Protein AF-A0A969ATI1-F1 (afdb_monomer_lite)

pLDDT: mean 88.5, std 10.7, range [36.66, 95.62]

Radius of gyration: 15.67 Å; chains: 1; bounding box: 35×27×47 Å

Sequence (78 aa):
MSDDSKAMAKALRFKFYNELEESFRRICDEVASSEMKEGDIARLAQLVVRSRHACLKLLVPSEEMDEYYEQYPEVDES

Secondary structure (DSSP, 8-state):
--HHHHHHHHHHHHHHHHHHHHHHHHHHHHHHTS---HHHHHHHHHHHHHHHHHHHTTTS-GGGHHHHHHHS------

Foldseek 3Di:
DDPVVVVVLLVVLLVVLVVVVVVLVVVLVCLVPDPDDPVVSVVVNVVSVVVNVVVNCVRDPPVCVVVSCVVPPDDPPD

Structure (mmCIF, N/CA/C/O backbone):
data_AF-A0A969ATI1-F1
#
_entry.id   AF-A0A969ATI1-F1
#
loop_
_atom_site.group_PDB
_atom_site.id
_atom_site.type_symbol
_atom_site.label_atom_id
_atom_site.label_alt_id
_atom_site.label_comp_id
_atom_site.label_asym_id
_atom_site.label_entity_id
_atom_site.label_seq_id
_atom_site.pdbx_PDB_ins_code
_atom_site.Cartn_x
_atom_site.Cartn_y
_atom_site.Cartn_z
_atom_site.occupancy
_atom_site.B_iso_or_equiv
_atom_site.auth_seq_id
_atom_site.auth_comp_id
_atom_site.auth_asym_id
_atom_site.auth_atom_id
_atom_site.pdbx_PDB_model_num
ATOM 1 N N . MET A 1 1 ? 15.156 8.835 -25.411 1.00 58.25 1 MET A N 1
ATOM 2 C CA . MET A 1 1 ? 15.558 8.606 -24.004 1.00 58.25 1 MET A CA 1
ATOM 3 C C . MET A 1 1 ? 16.295 7.281 -23.973 1.00 58.25 1 MET A C 1
ATOM 5 O O . MET A 1 1 ? 15.748 6.355 -24.560 1.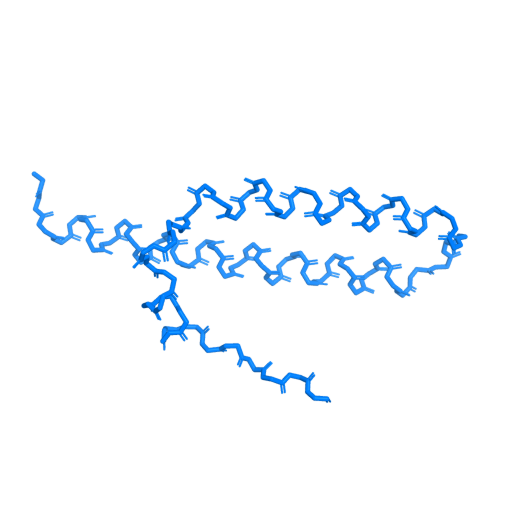00 58.25 1 MET A O 1
ATOM 9 N N . SER A 1 2 ? 17.517 7.207 -23.423 1.00 73.06 2 SER A N 1
ATOM 10 C CA . SER A 1 2 ? 18.284 5.946 -23.435 1.00 73.06 2 SER A CA 1
ATOM 11 C C . SER A 1 2 ? 17.564 4.877 -22.611 1.00 73.06 2 SER A C 1
ATOM 13 O O . SER A 1 2 ? 16.835 5.210 -21.669 1.00 73.06 2 SER A O 1
ATOM 15 N N . ASP A 1 3 ? 17.738 3.611 -22.980 1.00 78.88 3 ASP A N 1
ATOM 16 C CA . ASP A 1 3 ? 17.075 2.491 -22.306 1.00 78.88 3 ASP A CA 1
ATOM 17 C C . ASP A 1 3 ? 17.471 2.391 -20.821 1.00 78.88 3 ASP A C 1
ATOM 19 O O . ASP A 1 3 ? 16.621 2.095 -19.980 1.00 78.88 3 ASP A O 1
ATOM 23 N N . ASP A 1 4 ? 18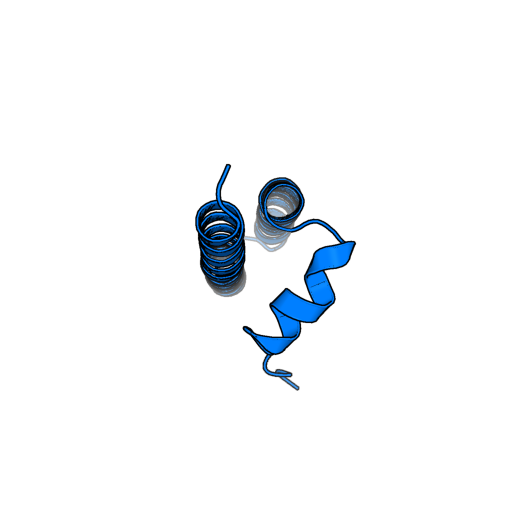.684 2.826 -20.463 1.00 84.38 4 ASP A N 1
ATOM 24 C CA . ASP A 1 4 ? 19.151 2.913 -19.070 1.00 84.38 4 ASP A CA 1
ATOM 25 C C . ASP A 1 4 ? 18.305 3.865 -18.214 1.00 84.38 4 ASP A C 1
ATOM 27 O O . ASP A 1 4 ? 18.036 3.602 -17.042 1.00 84.38 4 ASP A O 1
ATOM 31 N N . SER A 1 5 ? 17.834 4.975 -18.796 1.00 88.38 5 SER A N 1
ATOM 32 C CA . SER A 1 5 ? 17.006 5.946 -18.067 1.00 88.38 5 SER A CA 1
ATOM 33 C C . SER A 1 5 ? 15.627 5.372 -17.731 1.00 88.38 5 SER A C 1
ATOM 35 O O . SER A 1 5 ? 15.068 5.677 -16.678 1.00 88.38 5 SER A O 1
ATOM 37 N N . LYS A 1 6 ? 15.073 4.530 -18.614 1.00 88.19 6 LYS A N 1
ATOM 38 C CA . LYS A 1 6 ? 13.788 3.854 -18.382 1.00 88.19 6 LYS A CA 1
ATOM 39 C C . LYS A 1 6 ? 13.926 2.760 -17.325 1.00 88.19 6 LYS A C 1
ATOM 41 O O . LYS A 1 6 ? 13.088 2.690 -16.429 1.00 88.19 6 LYS A O 1
ATOM 46 N N . ALA A 1 7 ? 14.995 1.966 -17.397 1.00 90.12 7 ALA A N 1
ATOM 47 C CA . ALA A 1 7 ? 15.296 0.936 -16.405 1.00 90.12 7 ALA A CA 1
ATOM 48 C C . ALA A 1 7 ? 15.491 1.542 -15.004 1.00 90.12 7 ALA A C 1
ATOM 50 O O . ALA A 1 7 ? 14.898 1.072 -14.036 1.00 90.12 7 ALA A O 1
ATOM 51 N N . MET A 1 8 ? 16.230 2.652 -14.905 1.00 93.94 8 MET A N 1
ATOM 52 C CA . MET A 1 8 ? 16.421 3.368 -13.641 1.00 93.94 8 MET A CA 1
ATOM 53 C C . MET A 1 8 ? 15.103 3.913 -13.073 1.00 93.94 8 MET A C 1
ATOM 55 O O . MET A 1 8 ? 14.828 3.768 -11.883 1.00 93.94 8 MET A O 1
ATOM 59 N N . ALA A 1 9 ? 14.256 4.510 -13.918 1.00 92.38 9 ALA A N 1
ATOM 60 C CA . ALA A 1 9 ? 12.947 5.000 -13.489 1.00 92.38 9 ALA A CA 1
ATOM 61 C C . ALA A 1 9 ? 12.042 3.864 -12.982 1.00 92.38 9 ALA A C 1
ATOM 63 O O . ALA A 1 9 ? 11.343 4.042 -11.986 1.00 92.38 9 ALA A O 1
ATOM 64 N N . LYS A 1 10 ? 12.070 2.693 -13.632 1.00 93.88 10 LYS A N 1
ATOM 65 C CA . LYS A 1 10 ? 11.344 1.495 -13.185 1.00 93.88 10 LYS A CA 1
ATOM 66 C C . LYS A 1 10 ? 11.848 1.002 -11.828 1.00 93.88 10 LYS A C 1
ATOM 68 O O . LYS A 1 10 ? 11.046 0.858 -10.911 1.00 93.88 10 LYS A O 1
ATOM 73 N N . ALA A 1 11 ? 13.162 0.849 -11.669 1.00 94.50 11 ALA A N 1
ATOM 74 C CA . ALA A 1 11 ? 13.764 0.420 -10.407 1.00 94.50 11 ALA A CA 1
ATOM 75 C C . ALA A 1 11 ? 13.405 1.360 -9.241 1.00 94.50 11 ALA A C 1
ATOM 77 O O . ALA A 1 11 ? 13.083 0.902 -8.146 1.00 94.50 11 ALA A O 1
ATOM 78 N N . LEU A 1 12 ? 13.394 2.678 -9.479 1.00 95.06 12 LEU A N 1
ATOM 79 C CA . LEU A 1 12 ? 12.952 3.654 -8.480 1.00 95.06 12 LEU A CA 1
ATOM 80 C C . LEU A 1 12 ? 11.466 3.509 -8.141 1.00 95.06 12 LEU A C 1
ATOM 82 O O . LEU A 1 12 ? 11.114 3.545 -6.965 1.00 95.06 12 LEU A O 1
ATOM 86 N N . ARG A 1 13 ? 10.594 3.315 -9.139 1.00 95.06 13 ARG A N 1
ATOM 87 C CA . ARG A 1 13 ? 9.160 3.084 -8.898 1.00 95.06 13 ARG A CA 1
ATOM 88 C C . ARG A 1 13 ? 8.920 1.836 -8.056 1.00 95.06 13 ARG A C 1
ATOM 90 O O . ARG A 1 13 ? 8.127 1.901 -7.124 1.00 95.06 13 ARG A O 1
ATOM 97 N N . PHE A 1 14 ? 9.627 0.745 -8.342 1.00 95.62 14 PHE A N 1
ATOM 98 C CA . PHE A 1 14 ? 9.512 -0.501 -7.581 1.00 95.62 14 PHE A CA 1
ATOM 99 C C . PHE A 1 14 ? 9.976 -0.308 -6.137 1.00 95.62 14 PHE A C 1
ATOM 101 O O . PHE A 1 14 ? 9.254 -0.647 -5.204 1.00 95.62 14 PHE A O 1
ATOM 108 N N . LYS A 1 15 ? 11.127 0.347 -5.947 1.00 95.12 15 LYS A N 1
ATOM 109 C CA . LYS A 1 15 ? 11.622 0.707 -4.617 1.00 95.12 15 LYS A CA 1
ATOM 110 C C . LYS A 1 15 ? 10.598 1.531 -3.828 1.00 95.12 15 LYS A C 1
ATOM 112 O O . LYS A 1 15 ? 10.305 1.201 -2.683 1.00 95.12 15 LYS A O 1
ATOM 117 N N . PHE A 1 16 ? 10.043 2.586 -4.426 1.00 94.88 16 PHE A N 1
ATOM 118 C CA . PHE A 1 16 ? 9.064 3.445 -3.751 1.00 94.88 16 PHE A CA 1
ATOM 119 C C . PHE A 1 16 ? 7.750 2.728 -3.456 1.00 94.88 16 PHE A C 1
ATOM 121 O O . PHE A 1 16 ? 7.138 2.992 -2.423 1.00 94.88 16 PHE A O 1
ATOM 128 N N . TYR A 1 17 ? 7.317 1.827 -4.341 1.00 94.31 17 TYR A N 1
ATOM 129 C CA . TYR A 1 17 ? 6.160 0.979 -4.083 1.00 94.31 17 TYR A CA 1
ATOM 130 C C . TYR A 1 17 ? 6.394 0.142 -2.819 1.00 94.31 17 TYR A C 1
ATOM 132 O O . TYR A 1 17 ? 5.572 0.209 -1.907 1.00 94.31 17 TYR A O 1
ATOM 140 N N . ASN A 1 18 ? 7.527 -0.565 -2.728 1.00 93.50 18 ASN A N 1
ATOM 141 C CA . ASN A 1 18 ? 7.852 -1.408 -1.574 1.00 93.50 18 ASN A CA 1
ATOM 142 C C . ASN A 1 18 ? 7.941 -0.589 -0.271 1.00 93.50 18 ASN A C 1
ATOM 144 O O . ASN A 1 18 ? 7.313 -0.930 0.727 1.00 93.50 18 ASN A O 1
ATOM 148 N N . GLU A 1 19 ? 8.650 0.546 -0.282 1.00 94.25 19 GLU A N 1
ATOM 149 C CA . GLU A 1 19 ? 8.775 1.423 0.898 1.00 94.25 19 GLU A CA 1
ATOM 150 C C . GLU A 1 19 ? 7.418 1.968 1.385 1.00 94.25 19 GLU A C 1
ATOM 152 O O . GLU A 1 19 ? 7.174 2.093 2.593 1.00 94.25 19 GLU A O 1
ATOM 157 N N . LEU A 1 20 ? 6.512 2.302 0.458 1.00 93.69 20 LEU A N 1
ATOM 158 C CA . LEU A 1 20 ? 5.152 2.714 0.805 1.00 93.69 20 LEU A CA 1
ATOM 159 C C . LEU A 1 20 ? 4.334 1.546 1.345 1.00 93.69 20 LEU A C 1
ATOM 161 O O . LEU A 1 20 ? 3.605 1.732 2.317 1.00 93.69 20 LEU A O 1
ATOM 165 N N . GLU A 1 21 ? 4.448 0.363 0.748 1.00 92.44 21 GLU A N 1
ATOM 166 C CA . GLU A 1 21 ? 3.760 -0.836 1.217 1.00 92.44 21 GLU A CA 1
ATOM 167 C C . GLU A 1 21 ? 4.141 -1.174 2.665 1.00 92.44 21 GLU A C 1
ATOM 169 O O . GLU A 1 21 ? 3.255 -1.298 3.514 1.00 92.44 21 GLU A O 1
ATOM 174 N N . GLU A 1 22 ? 5.439 -1.219 2.971 1.00 93.25 22 GLU A N 1
ATOM 175 C CA . GLU A 1 22 ? 5.957 -1.428 4.329 1.00 93.25 22 GLU A CA 1
ATOM 176 C C . GLU A 1 22 ? 5.466 -0.349 5.300 1.00 93.25 22 GLU A C 1
ATOM 178 O O . GLU A 1 22 ? 5.124 -0.622 6.452 1.00 93.25 22 GLU A O 1
ATOM 183 N N . SER A 1 23 ? 5.395 0.901 4.842 1.00 94.50 23 SER A N 1
ATOM 184 C CA . SER A 1 23 ? 4.882 2.001 5.659 1.00 94.50 23 SER A CA 1
ATOM 185 C C . SER A 1 23 ? 3.394 1.835 5.967 1.00 94.50 23 SER A C 1
ATOM 187 O O . SER A 1 23 ? 2.993 2.028 7.112 1.00 94.50 23 SER A O 1
ATOM 189 N N . PHE A 1 24 ? 2.580 1.417 4.995 1.00 93.94 24 PHE A N 1
ATOM 190 C CA . PHE A 1 24 ? 1.171 1.107 5.240 1.00 93.94 24 PHE A CA 1
ATOM 191 C C . PHE A 1 24 ? 0.992 -0.087 6.177 1.00 93.94 24 PHE A C 1
ATOM 193 O O . PHE A 1 24 ? 0.098 -0.039 7.018 1.00 93.94 24 PHE A O 1
ATOM 200 N N . ARG A 1 25 ? 1.841 -1.117 6.071 1.00 91.69 25 ARG A N 1
ATOM 201 C CA . ARG A 1 25 ? 1.827 -2.268 6.985 1.00 91.69 25 ARG A CA 1
ATOM 202 C C . ARG A 1 25 ? 2.063 -1.822 8.428 1.00 91.69 25 ARG A C 1
ATOM 204 O O . ARG A 1 25 ? 1.202 -2.046 9.268 1.00 91.69 25 ARG A O 1
ATOM 211 N N . ARG A 1 26 ? 3.126 -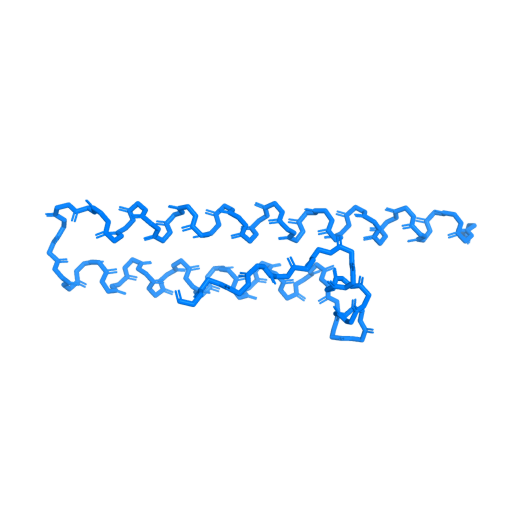1.046 8.670 1.00 95.06 26 ARG A N 1
ATOM 212 C CA . ARG A 1 26 ? 3.417 -0.475 9.998 1.00 95.06 26 ARG A CA 1
ATO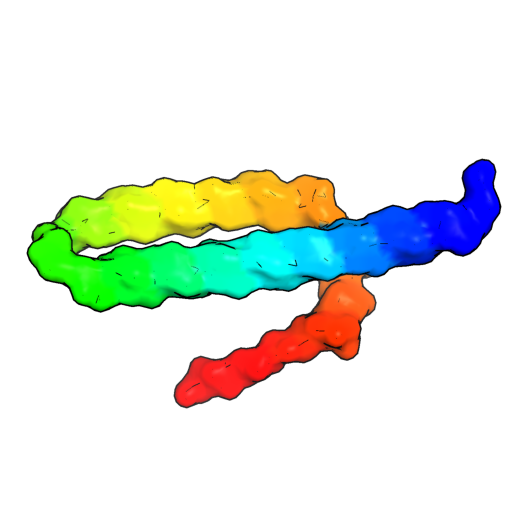M 213 C C . ARG A 1 26 ? 2.268 0.366 10.550 1.00 95.06 26 ARG A C 1
ATOM 215 O O . ARG A 1 26 ? 1.914 0.222 11.713 1.00 95.06 26 ARG A O 1
ATOM 222 N N . ILE A 1 27 ? 1.650 1.210 9.720 1.00 95.06 27 ILE A N 1
ATOM 223 C CA . ILE A 1 27 ? 0.488 2.007 10.144 1.00 95.06 27 ILE A CA 1
ATOM 224 C C . ILE A 1 27 ? -0.678 1.093 10.547 1.00 95.06 27 ILE A C 1
ATOM 226 O O . ILE A 1 27 ? -1.337 1.353 11.550 1.00 95.06 27 ILE A O 1
ATOM 230 N N . CYS A 1 28 ? -0.952 0.026 9.792 1.00 92.38 28 CYS A N 1
ATOM 231 C CA . CYS A 1 28 ? -1.984 -0.944 10.160 1.00 92.38 28 CYS A CA 1
ATOM 232 C C . CYS A 1 28 ? -1.670 -1.643 11.490 1.00 92.38 28 CYS A C 1
ATOM 234 O O . CYS A 1 28 ? -2.576 -1.781 12.311 1.00 92.38 28 CYS A O 1
ATOM 236 N N . ASP A 1 29 ? -0.412 -2.014 11.731 1.00 93.44 29 ASP A N 1
ATOM 237 C CA . ASP A 1 29 ? 0.021 -2.638 12.988 1.00 93.44 29 ASP A CA 1
ATOM 238 C C . ASP A 1 29 ? -0.143 -1.683 14.184 1.00 93.44 29 ASP A C 1
ATOM 240 O O . ASP A 1 29 ? -0.619 -2.073 15.255 1.00 93.44 29 ASP A O 1
ATOM 244 N N . GLU A 1 30 ? 0.174 -0.399 14.001 1.00 95.31 30 GLU A N 1
ATOM 245 C CA . GLU A 1 30 ? -0.050 0.646 15.008 1.00 95.31 30 GLU A CA 1
ATOM 246 C C . GLU A 1 30 ? -1.544 0.845 15.298 1.00 95.31 30 GLU A C 1
ATOM 248 O O . GLU A 1 30 ? -1.955 0.959 16.453 1.00 95.31 30 GLU A O 1
ATOM 253 N N . VAL A 1 31 ? -2.385 0.838 14.260 1.00 92.88 31 VAL A N 1
ATOM 254 C CA . VAL A 1 31 ? -3.844 0.930 14.415 1.00 92.88 31 VAL A CA 1
ATOM 255 C C . VAL A 1 31 ? -4.384 -0.284 15.174 1.00 92.88 31 VAL A C 1
ATOM 257 O O . VAL A 1 31 ? -5.194 -0.119 16.089 1.00 92.88 31 VAL A O 1
ATOM 260 N N . ALA A 1 32 ? -3.918 -1.487 14.834 1.00 90.00 32 ALA A N 1
ATOM 261 C CA . ALA A 1 32 ? -4.337 -2.737 15.464 1.00 90.00 32 ALA A CA 1
ATOM 262 C C . ALA A 1 32 ? -3.901 -2.851 16.935 1.00 90.00 32 ALA A C 1
ATOM 264 O O . ALA A 1 32 ? -4.612 -3.454 17.736 1.00 90.00 32 ALA A O 1
ATOM 265 N N . SER A 1 33 ? -2.761 -2.258 17.298 1.00 93.19 33 SER A N 1
ATOM 266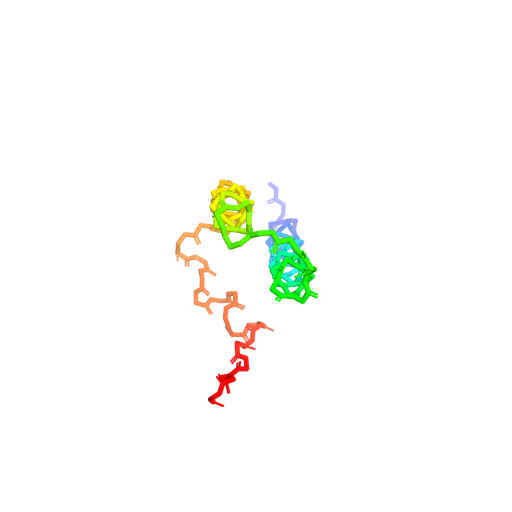 C CA . SER A 1 33 ? -2.237 -2.237 18.672 1.00 93.19 33 SER A CA 1
ATOM 267 C C . SER A 1 33 ? -2.717 -1.045 19.514 1.00 93.19 33 SER A C 1
ATOM 269 O O . SER A 1 33 ? -2.359 -0.937 20.687 1.00 93.19 33 SER A O 1
ATOM 271 N N . SER A 1 34 ? -3.538 -0.154 18.951 1.00 94.12 34 SER A N 1
ATOM 272 C CA . SER A 1 34 ? -4.046 1.025 19.657 1.00 94.12 34 SER A CA 1
ATOM 273 C C . SER A 1 34 ? -5.133 0.692 20.692 1.00 94.12 34 SER A C 1
ATOM 275 O O . SER A 1 34 ? -5.962 -0.192 20.496 1.00 94.12 34 SER A O 1
ATOM 277 N N . GLU A 1 35 ? -5.212 1.479 21.771 1.00 94.50 35 GLU A N 1
ATOM 278 C CA . GLU A 1 35 ? -6.295 1.392 22.773 1.00 94.50 35 GLU A CA 1
ATOM 279 C C . GLU A 1 35 ? -7.586 2.121 22.334 1.00 94.50 35 GLU A C 1
ATOM 281 O O . GLU A 1 35 ? -8.418 2.530 23.150 1.00 94.50 35 GLU A O 1
ATOM 286 N N . MET A 1 36 ? -7.756 2.347 21.029 1.00 93.69 36 MET A N 1
ATOM 287 C CA . MET A 1 36 ? -8.919 3.038 20.478 1.00 93.69 36 MET A CA 1
ATOM 288 C C . MET A 1 36 ? -10.176 2.162 20.541 1.00 93.69 36 MET A C 1
ATOM 290 O O . MET A 1 36 ? -10.127 0.935 20.603 1.00 93.69 36 MET A O 1
ATOM 294 N N . LYS A 1 37 ? -11.352 2.796 20.476 1.00 94.12 37 LYS A N 1
ATOM 295 C CA . LYS A 1 37 ? -12.611 2.055 20.338 1.00 94.12 37 LYS A CA 1
ATOM 296 C C . LYS A 1 37 ? -12.649 1.356 18.982 1.00 94.12 37 LYS A C 1
ATOM 298 O O . LYS A 1 37 ? -12.288 1.951 17.969 1.00 94.12 37 LYS A O 1
ATOM 303 N N . GLU A 1 38 ? -13.207 0.151 18.951 1.00 90.38 38 GLU A N 1
ATOM 304 C CA . GLU A 1 38 ? -13.314 -0.685 17.746 1.00 90.38 38 GLU A CA 1
ATOM 305 C C . GLU A 1 38 ? -13.903 0.065 16.535 1.00 90.38 38 GLU A C 1
ATOM 307 O O . GLU A 1 38 ? -13.383 -0.009 15.423 1.00 90.38 38 GLU A O 1
ATOM 312 N N . GLY A 1 39 ? -14.942 0.879 16.754 1.00 90.00 39 GLY A N 1
ATOM 313 C CA . GLY A 1 39 ? -15.550 1.681 15.689 1.00 90.00 39 GLY A CA 1
ATOM 314 C C . GLY A 1 39 ? -14.635 2.770 15.114 1.00 90.00 39 GLY A C 1
ATOM 315 O O . GLY A 1 39 ? -14.773 3.124 13.944 1.00 90.00 39 GLY A O 1
ATOM 316 N N . ASP A 1 40 ? -13.702 3.299 15.906 1.00 92.69 40 ASP A N 1
ATOM 317 C CA . ASP A 1 40 ? -12.729 4.295 15.451 1.00 92.69 40 ASP A CA 1
ATOM 318 C C . ASP A 1 40 ? -11.546 3.617 14.741 1.00 92.69 40 ASP A C 1
ATOM 320 O O . ASP A 1 40 ? -11.118 4.103 13.693 1.00 92.69 40 ASP A O 1
ATOM 324 N N . ILE A 1 41 ? -11.109 2.448 15.232 1.00 93.62 41 ILE A N 1
ATOM 325 C CA . ILE A 1 41 ? -10.132 1.568 14.564 1.00 93.62 41 ILE A CA 1
ATOM 326 C C . ILE A 1 41 ? -10.617 1.222 13.154 1.00 93.62 41 ILE A C 1
ATOM 328 O O . ILE A 1 41 ? -9.894 1.431 12.181 1.00 93.62 41 ILE A O 1
ATOM 332 N N . ALA A 1 42 ? -11.867 0.771 13.015 1.00 91.12 42 ALA A N 1
ATOM 333 C CA . ALA A 1 42 ? -12.431 0.392 11.721 1.00 91.12 42 ALA A CA 1
ATOM 334 C C . ALA A 1 42 ? -12.446 1.559 10.719 1.00 91.12 42 ALA A C 1
ATOM 336 O O . ALA A 1 42 ? -12.094 1.384 9.549 1.00 91.12 42 ALA A O 1
ATOM 337 N N . ARG A 1 43 ? -12.817 2.770 11.161 1.00 94.31 43 ARG A N 1
ATOM 338 C CA . ARG A 1 43 ? -12.809 3.959 10.290 1.00 94.31 43 ARG A CA 1
ATOM 339 C C . ARG A 1 43 ? -11.392 4.351 9.883 1.00 94.31 43 ARG A C 1
ATOM 341 O O . ARG A 1 43 ? -11.171 4.682 8.719 1.00 94.31 43 ARG A O 1
ATOM 348 N N . LEU A 1 44 ? -10.442 4.306 10.815 1.00 94.50 44 LEU A N 1
ATOM 349 C CA . LEU A 1 44 ? -9.052 4.649 10.534 1.00 94.50 44 LEU A CA 1
ATOM 350 C C . LEU A 1 44 ? -8.414 3.636 9.574 1.00 94.50 44 LEU A C 1
ATOM 352 O O . LEU A 1 44 ? -7.843 4.041 8.564 1.00 94.50 44 LEU A O 1
ATOM 356 N N . ALA A 1 45 ? -8.617 2.336 9.799 1.00 92.38 45 ALA A N 1
ATOM 357 C CA . ALA A 1 45 ? -8.162 1.280 8.897 1.00 92.38 45 ALA A CA 1
ATOM 358 C C . ALA A 1 45 ? -8.723 1.455 7.473 1.00 92.38 45 ALA A C 1
ATOM 360 O O . ALA A 1 45 ? -7.981 1.373 6.495 1.00 92.38 45 ALA A O 1
ATOM 361 N N . GLN A 1 46 ? -10.013 1.787 7.332 1.00 93.94 46 GLN A N 1
ATOM 362 C CA . GLN A 1 46 ? -10.606 2.077 6.020 1.00 93.94 46 GLN A CA 1
ATOM 363 C C . GLN A 1 46 ? -9.933 3.263 5.315 1.00 93.94 46 GLN A C 1
ATOM 365 O O . GLN A 1 46 ? -9.703 3.206 4.105 1.00 93.94 46 GLN A O 1
ATOM 370 N N . LEU A 1 47 ? -9.611 4.338 6.042 1.00 94.62 47 LEU A N 1
ATOM 371 C CA . LEU A 1 47 ? -8.903 5.490 5.475 1.00 94.62 47 LEU A CA 1
ATOM 372 C C . LEU A 1 47 ? -7.489 5.114 5.017 1.00 94.62 47 LEU A C 1
ATOM 374 O O . LEU A 1 47 ? -7.092 5.483 3.909 1.00 94.62 47 LEU A O 1
ATOM 378 N N . VAL A 1 48 ? -6.761 4.342 5.826 1.00 93.38 48 VAL A N 1
ATOM 379 C CA . VAL A 1 48 ? -5.409 3.858 5.511 1.00 93.38 48 VAL A CA 1
ATOM 380 C C . VAL A 1 48 ? -5.427 2.979 4.257 1.00 93.38 48 VAL A C 1
ATOM 382 O O . VAL A 1 48 ? -4.702 3.263 3.305 1.00 93.38 48 VAL A O 1
ATOM 385 N N . VAL A 1 49 ? -6.321 1.987 4.182 1.00 91.25 49 VAL A N 1
ATOM 386 C CA . VAL A 1 49 ? -6.436 1.078 3.024 1.00 91.25 49 VAL A CA 1
ATOM 387 C C . VAL A 1 49 ? -6.812 1.825 1.742 1.00 91.25 49 VAL A C 1
ATOM 389 O O . VAL A 1 49 ? -6.234 1.573 0.682 1.00 91.25 49 VAL A O 1
ATOM 392 N N . ARG A 1 50 ? -7.746 2.783 1.814 1.00 90.38 50 ARG A N 1
ATOM 393 C CA . ARG A 1 50 ? -8.108 3.614 0.653 1.00 90.38 50 ARG A CA 1
ATOM 394 C C . ARG A 1 50 ? -6.935 4.466 0.175 1.00 90.38 50 ARG A C 1
ATOM 396 O O . ARG A 1 50 ? -6.737 4.595 -1.032 1.00 90.38 50 ARG A O 1
ATOM 403 N N . SER A 1 51 ? -6.161 5.013 1.109 1.00 89.75 51 SER A N 1
ATOM 404 C CA . SER A 1 51 ? -4.969 5.808 0.799 1.00 89.75 51 SER A CA 1
ATOM 405 C C . SER A 1 51 ? -3.886 4.940 0.156 1.00 89.75 51 SER A C 1
ATOM 407 O O . SER A 1 51 ? -3.356 5.315 -0.888 1.00 89.75 51 SER A O 1
ATOM 409 N N . ARG A 1 52 ? -3.652 3.729 0.685 1.00 91.88 52 ARG A N 1
ATOM 410 C CA . ARG A 1 52 ? -2.763 2.724 0.082 1.00 91.88 52 ARG A CA 1
ATOM 411 C C . ARG A 1 52 ? -3.133 2.438 -1.364 1.00 91.88 52 ARG A C 1
ATOM 413 O O . ARG A 1 52 ? -2.287 2.551 -2.246 1.00 91.88 52 ARG A O 1
ATOM 420 N N . HIS A 1 53 ? -4.397 2.099 -1.614 1.00 85.56 53 HIS A N 1
ATOM 421 C CA . HIS A 1 53 ? -4.851 1.754 -2.959 1.00 85.56 53 HIS A CA 1
ATOM 422 C C . HIS A 1 53 ? -4.668 2.913 -3.952 1.00 85.56 53 HIS A C 1
ATOM 424 O O . HIS A 1 53 ? -4.260 2.690 -5.089 1.00 85.56 53 HIS A O 1
ATOM 430 N N . ALA A 1 54 ? -4.924 4.153 -3.521 1.00 86.62 54 ALA A N 1
ATOM 431 C CA . ALA A 1 54 ? -4.729 5.334 -4.357 1.00 86.62 54 ALA A CA 1
ATOM 432 C C . ALA A 1 54 ? -3.247 5.598 -4.680 1.00 86.62 54 ALA A C 1
ATOM 434 O O . ALA A 1 54 ? -2.928 5.911 -5.824 1.00 86.62 54 ALA A O 1
ATOM 435 N N . CYS A 1 55 ? -2.349 5.459 -3.700 1.00 87.00 55 CYS A N 1
ATOM 436 C CA . CYS A 1 55 ? -0.921 5.727 -3.877 1.00 87.00 55 CYS A CA 1
ATOM 437 C C . CYS A 1 55 ? -0.216 4.648 -4.710 1.00 87.00 55 CYS A C 1
ATOM 439 O O . CYS A 1 55 ? 0.497 4.973 -5.657 1.00 87.00 55 CYS A O 1
ATOM 441 N N . LEU A 1 56 ? -0.430 3.369 -4.387 1.00 86.94 56 LEU A N 1
ATOM 442 C CA . LEU A 1 56 ? 0.302 2.266 -5.017 1.00 86.94 56 LEU A CA 1
ATOM 443 C C . LEU A 1 56 ? -0.067 2.081 -6.496 1.00 86.94 56 LEU A C 1
ATOM 445 O O . LEU A 1 56 ? 0.812 1.836 -7.320 1.00 86.94 56 LEU A O 1
ATOM 449 N N . LYS A 1 57 ? -1.338 2.307 -6.863 1.00 80.94 57 LYS A N 1
ATOM 450 C CA . LYS A 1 57 ? -1.821 2.210 -8.254 1.00 80.94 57 LYS A CA 1
ATOM 451 C C . LYS A 1 57 ? -1.089 3.148 -9.226 1.00 80.94 57 LYS A C 1
ATOM 453 O O . LYS A 1 57 ? -1.089 2.907 -10.428 1.00 80.94 57 LYS A O 1
ATOM 458 N N . LEU A 1 58 ? -0.498 4.232 -8.725 1.00 85.69 58 LEU A N 1
ATOM 459 C CA . LEU A 1 58 ? 0.210 5.214 -9.547 1.00 85.69 58 LEU A CA 1
ATOM 460 C C . LEU A 1 58 ? 1.675 4.843 -9.804 1.00 85.69 58 LEU A C 1
ATOM 462 O O . LEU A 1 58 ? 2.309 5.461 -10.657 1.00 85.69 58 LEU A O 1
ATOM 466 N N . LEU A 1 59 ? 2.224 3.879 -9.060 1.00 88.62 59 LEU A N 1
ATOM 467 C CA . LEU A 1 59 ? 3.656 3.588 -9.071 1.00 88.62 59 LEU A CA 1
ATOM 468 C C . LEU A 1 59 ? 4.017 2.396 -9.943 1.00 88.62 59 LEU A C 1
ATOM 470 O O . LEU A 1 59 ? 5.028 2.464 -10.638 1.00 88.62 59 LEU A O 1
ATOM 474 N N . VAL A 1 60 ? 3.215 1.333 -9.951 1.00 88.94 60 VAL A N 1
ATOM 475 C CA . VAL A 1 60 ? 3.505 0.126 -10.736 1.00 88.94 60 VAL A CA 1
ATOM 476 C C . VAL A 1 60 ? 2.258 -0.277 -11.533 1.00 88.94 60 VAL A C 1
ATOM 478 O O . VAL A 1 60 ? 1.232 -0.598 -10.932 1.00 88.94 60 VAL A O 1
ATOM 481 N N . PRO A 1 61 ? 2.298 -0.198 -12.877 1.00 88.25 61 PRO A N 1
ATOM 482 C CA . PRO A 1 61 ? 1.260 -0.738 -13.747 1.00 88.25 61 PRO A CA 1
ATOM 483 C C . PRO A 1 61 ? 1.096 -2.248 -13.574 1.00 88.25 61 PRO A C 1
ATOM 485 O O . PRO A 1 61 ? 2.045 -2.951 -13.234 1.00 88.25 61 PRO A O 1
ATOM 488 N N . SER A 1 62 ? -0.096 -2.758 -13.879 1.00 86.88 62 SER A N 1
ATOM 489 C CA . SER A 1 62 ? -0.425 -4.184 -13.749 1.00 86.88 62 SER A CA 1
ATOM 490 C C . SER A 1 62 ? 0.527 -5.107 -14.510 1.00 86.88 62 SER A C 1
ATOM 492 O O . SER A 1 62 ? 0.857 -6.177 -14.019 1.00 86.88 62 SER A O 1
ATOM 494 N N . GLU A 1 63 ? 0.980 -4.694 -15.691 1.00 91.38 63 GLU A N 1
ATOM 495 C CA . GLU A 1 63 ? 1.873 -5.466 -16.554 1.00 91.38 63 GLU A CA 1
ATOM 496 C C . GLU A 1 63 ? 3.307 -5.584 -16.019 1.00 91.38 63 GLU A C 1
ATOM 498 O O . GLU A 1 63 ? 4.067 -6.415 -16.500 1.00 91.38 63 GLU A O 1
ATOM 503 N N . GLU A 1 64 ? 3.683 -4.764 -15.036 1.00 92.44 64 GLU A N 1
ATOM 504 C CA . GLU A 1 64 ? 5.004 -4.793 -14.403 1.00 92.44 64 GLU A CA 1
ATOM 505 C C . GLU A 1 64 ? 4.982 -5.473 -13.022 1.00 92.44 64 GLU A C 1
ATOM 507 O O . GLU A 1 64 ? 6.023 -5.550 -12.370 1.00 92.44 64 GLU A O 1
ATOM 512 N N . MET A 1 65 ? 3.818 -5.956 -12.565 1.00 90.19 65 MET A N 1
ATOM 513 C CA . MET A 1 65 ? 3.668 -6.550 -11.231 1.00 90.19 65 MET A CA 1
ATOM 514 C C . MET A 1 65 ? 4.437 -7.863 -11.077 1.00 90.19 65 MET A C 1
ATOM 516 O O . MET A 1 65 ? 5.020 -8.084 -10.022 1.00 90.19 65 MET A O 1
ATOM 520 N N . ASP A 1 66 ? 4.500 -8.698 -12.118 1.00 92.50 66 ASP A N 1
ATOM 521 C CA . ASP A 1 66 ? 5.259 -9.956 -12.068 1.00 92.50 66 ASP A CA 1
ATOM 522 C C . ASP A 1 66 ? 6.752 -9.684 -11.812 1.00 92.50 66 ASP A C 1
ATOM 524 O O . ASP A 1 66 ? 7.348 -10.254 -10.902 1.00 92.50 66 ASP A O 1
ATOM 528 N N . GLU A 1 67 ? 7.339 -8.727 -12.539 1.00 92.69 67 GLU A N 1
ATOM 529 C CA . GLU A 1 67 ? 8.733 -8.306 -12.335 1.00 92.69 67 GLU A CA 1
ATOM 530 C C . GLU A 1 67 ? 8.953 -7.650 -10.964 1.00 92.69 67 GLU A C 1
ATOM 532 O O . GLU A 1 67 ? 10.016 -7.806 -10.361 1.00 92.69 67 GLU A O 1
ATOM 537 N N . TYR A 1 68 ? 7.961 -6.907 -10.461 1.00 91.56 68 TYR A N 1
ATOM 538 C CA . TYR A 1 68 ? 8.011 -6.368 -9.103 1.00 91.56 68 TYR A CA 1
ATOM 539 C C . TYR A 1 68 ? 8.091 -7.500 -8.070 1.00 91.56 68 TYR A C 1
ATOM 541 O O . TYR A 1 68 ? 8.968 -7.460 -7.208 1.00 91.56 68 TYR A O 1
ATOM 549 N N . TYR A 1 69 ? 7.233 -8.520 -8.178 1.00 91.19 69 TYR A N 1
ATOM 550 C CA . TYR A 1 69 ? 7.192 -9.649 -7.246 1.00 91.19 69 TYR A CA 1
ATOM 551 C C . TYR A 1 69 ? 8.436 -10.537 -7.314 1.00 91.19 69 TYR A C 1
ATOM 553 O O . TYR A 1 69 ? 8.870 -11.058 -6.289 1.00 91.19 69 TYR A O 1
ATOM 561 N N . GLU A 1 70 ? 9.055 -10.683 -8.487 1.00 91.75 70 GLU A N 1
ATOM 562 C CA . GLU A 1 70 ? 10.359 -11.345 -8.601 1.00 91.75 70 GLU A CA 1
ATOM 563 C C . GLU A 1 70 ? 11.453 -10.594 -7.827 1.00 91.75 70 GLU A C 1
ATOM 565 O O . GLU A 1 70 ? 12.319 -11.215 -7.207 1.00 91.75 70 GLU A O 1
ATOM 570 N N . GLN A 1 71 ? 11.422 -9.258 -7.850 1.00 91.31 71 GLN A N 1
ATOM 571 C CA . GLN A 1 71 ? 12.412 -8.423 -7.170 1.00 91.31 71 GLN A CA 1
ATOM 572 C C . GLN A 1 71 ? 12.145 -8.282 -5.661 1.00 91.31 71 GLN A C 1
ATOM 574 O O . GLN A 1 71 ? 13.093 -8.202 -4.876 1.00 91.31 71 GLN A O 1
ATOM 579 N N . TYR A 1 72 ? 10.874 -8.248 -5.265 1.00 87.50 72 TYR A N 1
ATOM 580 C CA . TYR A 1 72 ? 10.400 -8.089 -3.891 1.00 87.50 72 TYR A CA 1
ATOM 581 C C . TYR A 1 72 ? 9.406 -9.211 -3.558 1.00 87.50 72 TYR A C 1
ATOM 583 O O . TYR A 1 72 ? 8.196 -8.979 -3.554 1.00 87.50 72 TYR A O 1
ATOM 591 N N . PRO A 1 73 ? 9.889 -10.441 -3.309 1.00 84.94 73 PRO A N 1
ATOM 592 C CA . PRO A 1 73 ? 9.010 -11.560 -3.006 1.00 84.94 73 PRO A CA 1
ATOM 593 C C . PRO A 1 73 ? 8.256 -11.304 -1.700 1.00 84.94 73 PRO A C 1
ATOM 595 O O . PRO A 1 73 ? 8.865 -11.031 -0.662 1.00 84.94 73 PRO A O 1
ATOM 598 N N . GLU A 1 74 ? 6.928 -11.409 -1.750 1.00 77.69 74 GLU A N 1
ATOM 599 C CA . GLU A 1 74 ? 6.101 -11.369 -0.548 1.00 77.69 74 GLU A CA 1
ATOM 600 C C . GLU A 1 74 ? 6.469 -12.574 0.330 1.00 77.69 74 GLU A C 1
ATOM 602 O O . GLU A 1 74 ? 6.450 -13.726 -0.111 1.00 77.69 74 GLU A O 1
ATOM 607 N N . VAL A 1 75 ? 6.864 -12.308 1.575 1.00 62.75 75 VAL A N 1
ATOM 608 C CA . VAL A 1 75 ? 7.039 -13.362 2.574 1.00 62.75 75 VAL A CA 1
ATOM 609 C C . VAL A 1 75 ? 5.634 -13.790 2.973 1.00 62.75 75 VAL A C 1
ATOM 611 O O . VAL A 1 75 ? 4.887 -12.979 3.514 1.00 62.75 75 VAL A O 1
ATOM 614 N N . ASP A 1 76 ? 5.260 -15.024 2.644 1.00 49.50 76 ASP A N 1
ATOM 615 C CA . ASP A 1 76 ? 3.974 -15.599 3.034 1.00 49.50 76 ASP A CA 1
ATOM 616 C C . ASP A 1 76 ? 3.953 -15.707 4.568 1.00 49.50 76 ASP A C 1
ATOM 618 O O . ASP A 1 76 ? 4.538 -16.620 5.157 1.00 49.50 76 ASP A O 1
ATOM 622 N N . GLU A 1 77 ? 3.385 -14.704 5.237 1.00 52.22 77 GLU A N 1
ATOM 623 C CA . GLU A 1 77 ? 3.138 -14.743 6.676 1.00 52.22 77 GLU A CA 1
ATOM 624 C C . GLU A 1 77 ? 1.887 -15.603 6.904 1.00 52.22 77 GLU A C 1
ATOM 626 O O . GLU A 1 77 ? 0.758 -15.113 6.923 1.00 52.22 77 GLU A O 1
ATOM 631 N N . SER A 1 78 ? 2.126 -16.916 6.997 1.00 36.66 78 SER A N 1
ATOM 632 C CA . SER A 1 78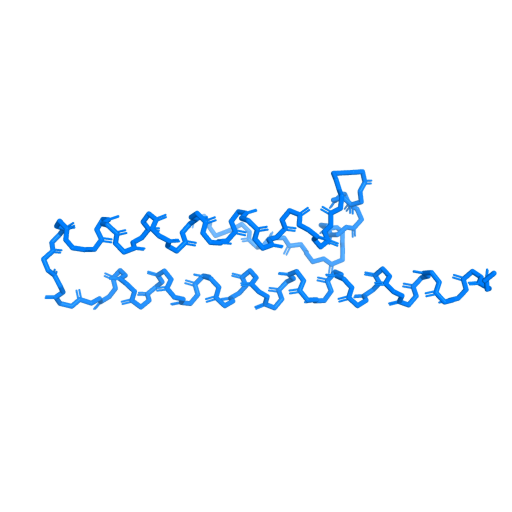 ? 1.158 -17.969 7.336 1.00 36.66 78 SER A CA 1
ATOM 633 C C . SER A 1 78 ? 0.641 -17.882 8.768 1.00 36.66 78 SER A C 1
ATOM 635 O O . SER A 1 78 ? 1.507 -17.725 9.664 1.00 36.66 78 SER A O 1
#